Protein AF-A0A3L6DQV5-F1 (afdb_monomer)

Solvent-accessible surface area (backbone atoms only — not comparable to full-atom values): 6091 Å² total; per-residue (Å²): 133,87,77,84,80,79,90,85,87,87,85,91,80,91,72,63,66,63,64,50,52,47,52,46,41,61,75,68,64,38,67,67,47,81,42,82,43,80,79,89,51,84,66,46,72,76,50,78,52,62,69,60,55,53,50,53,50,46,52,51,49,44,36,73,65,40,93,42,51,32,41,34,39,28,74,62,51,98,90,45,81,31,32,26,36,28,41,74,90,50,70,65,47,78,45,87,111

Foldseek 3Di:
DDDPDDDDDDDDDDDDPLVVVQVCCVVVVPQEAEAEQDDPDPCCVVVVPVVNVVRNVSLVSCLQRRPHWYWYWDAPDPPDGFIQICHNVDGGDGDHD

Radius of gyration: 15.67 Å; Cα contacts (8 Å, |Δi|>4): 109; chains: 1; bounding box: 45×28×39 Å

Secondary structure (DSSP, 8-state):
----PPP-------S-HHHHHHHHHHHTT-SEEEEEPPP--TTTTTTT-HHHHHHHHHHHHHHHH-SSEEEEEEE--SSS-SEEEE-SS-SSEEE--
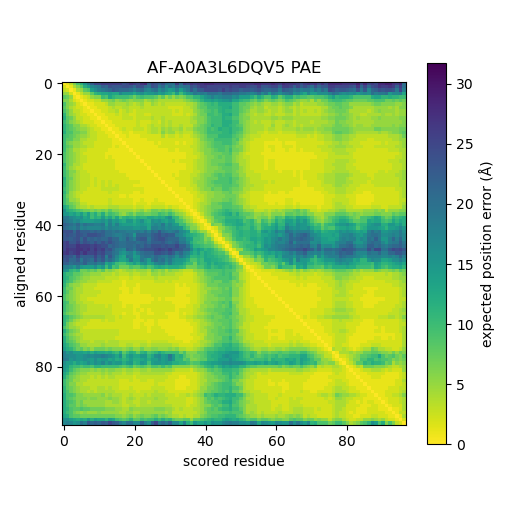
Organism: Zea mays (NCBI:txid4577)

Structure (mmCIF, N/CA/C/O backbone):
data_AF-A0A3L6DQV5-F1
#
_entry.id   AF-A0A3L6DQV5-F1
#
loop_
_atom_site.group_PDB
_atom_site.id
_atom_site.type_symbol
_atom_site.label_atom_id
_atom_site.label_alt_id
_atom_site.label_comp_id
_atom_site.label_asym_id
_atom_site.label_entity_id
_atom_site.label_seq_id
_atom_site.pdbx_PDB_ins_code
_atom_site.Cartn_x
_atom_site.Cartn_y
_atom_site.Cartn_z
_atom_site.occupancy
_atom_site.B_iso_or_equiv
_atom_site.auth_seq_id
_atom_site.auth_comp_id
_atom_site.auth_asym_id
_atom_site.auth_atom_id
_atom_site.pdbx_PDB_model_num
ATOM 1 N N . MET A 1 1 ? -20.122 1.542 -28.888 1.00 53.22 1 MET A N 1
ATOM 2 C CA . MET A 1 1 ? -18.908 1.789 -28.087 1.00 53.22 1 MET A CA 1
ATOM 3 C C . MET A 1 1 ? -19.395 2.314 -26.756 1.00 53.22 1 MET A C 1
ATOM 5 O O . MET A 1 1 ? -19.708 3.493 -26.672 1.00 53.22 1 MET A O 1
ATOM 9 N N . ASP A 1 2 ? -19.581 1.436 -25.776 1.00 65.56 2 ASP A N 1
ATOM 10 C CA . ASP A 1 2 ? -19.967 1.855 -24.430 1.00 65.56 2 ASP A CA 1
ATOM 11 C C . ASP A 1 2 ? -18.781 2.567 -23.785 1.00 65.56 2 ASP A C 1
ATOM 13 O O . ASP A 1 2 ? -17.709 1.989 -23.600 1.00 65.56 2 ASP A O 1
A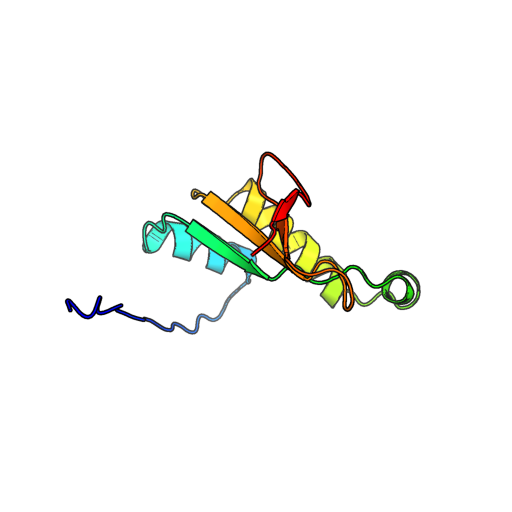TOM 17 N N . VAL A 1 3 ? -18.949 3.859 -23.518 1.00 73.75 3 VAL A N 1
ATOM 18 C CA . VAL A 1 3 ? -17.972 4.642 -22.768 1.00 73.75 3 VAL A CA 1
ATOM 19 C C . VAL A 1 3 ? -18.113 4.200 -21.317 1.00 73.75 3 VAL A C 1
ATOM 21 O O . VAL A 1 3 ? -19.118 4.492 -20.676 1.00 73.75 3 VAL A O 1
ATOM 24 N N . THR A 1 4 ? -17.141 3.454 -20.794 1.00 78.31 4 THR A N 1
ATOM 25 C CA . THR A 1 4 ? -17.108 3.112 -19.369 1.00 78.31 4 THR A CA 1
ATOM 26 C C . THR A 1 4 ? -16.896 4.397 -18.575 1.00 78.31 4 THR A C 1
ATOM 28 O O . THR A 1 4 ? -15.787 4.933 -18.535 1.00 78.31 4 THR A O 1
ATOM 31 N N . GLN A 1 5 ? -17.967 4.928 -17.993 1.00 86.75 5 GLN A N 1
ATOM 32 C CA . GLN A 1 5 ? -17.904 6.107 -17.142 1.00 86.75 5 GLN A CA 1
ATOM 33 C C . GLN A 1 5 ? -17.329 5.702 -15.780 1.00 86.75 5 GLN A C 1
ATOM 35 O O . GLN A 1 5 ? -17.856 4.812 -15.118 1.00 86.75 5 GLN A O 1
ATOM 40 N N . VAL A 1 6 ? -16.227 6.340 -15.385 1.00 91.81 6 VAL A N 1
ATOM 41 C CA . VAL A 1 6 ? -15.588 6.135 -14.079 1.00 91.81 6 VAL A CA 1
ATOM 42 C C . VAL A 1 6 ? -15.948 7.312 -13.183 1.00 91.81 6 VAL A C 1
ATOM 44 O O . VAL A 1 6 ? -15.710 8.463 -13.550 1.00 91.81 6 VAL A O 1
ATOM 47 N N . GLU A 1 7 ? -16.515 7.022 -12.017 1.00 91.94 7 GLU A N 1
ATOM 48 C CA . GLU A 1 7 ? -16.726 8.013 -10.965 1.00 91.94 7 GLU A CA 1
ATOM 49 C C . GLU A 1 7 ? -15.425 8.216 -10.182 1.00 91.94 7 GLU A C 1
ATOM 51 O O . GLU A 1 7 ? -14.739 7.255 -9.828 1.00 91.94 7 GLU A O 1
ATOM 56 N N . VAL A 1 8 ? -15.055 9.477 -9.957 1.00 94.06 8 VAL A N 1
ATOM 57 C CA . VAL A 1 8 ? -13.799 9.846 -9.300 1.00 94.06 8 VAL A CA 1
ATOM 58 C C . VAL A 1 8 ? -14.105 10.766 -8.130 1.00 94.06 8 VAL A C 1
ATOM 60 O O . VAL A 1 8 ? -14.684 11.835 -8.311 1.00 94.06 8 VAL A O 1
ATOM 63 N N . GLU A 1 9 ? -13.645 10.374 -6.946 1.00 93.19 9 GLU A N 1
ATOM 64 C CA . GLU A 1 9 ? -13.704 11.179 -5.729 1.00 93.19 9 GLU A CA 1
ATOM 65 C C . GLU A 1 9 ? -12.282 11.537 -5.274 1.00 93.19 9 GLU A C 1
ATOM 67 O O . GLU A 1 9 ? -11.374 10.702 -5.290 1.00 93.19 9 GLU A O 1
ATOM 72 N N . ALA A 1 10 ? -12.079 12.790 -4.864 1.00 94.38 10 ALA A N 1
ATOM 73 C CA . ALA A 1 10 ? -10.833 13.256 -4.270 1.00 94.38 10 ALA A CA 1
ATOM 74 C C . ALA A 1 10 ? -11.114 13.826 -2.879 1.00 94.38 10 ALA A C 1
ATOM 76 O O . ALA A 1 10 ? -11.926 14.738 -2.725 1.00 94.38 10 ALA A O 1
ATOM 77 N N . LEU A 1 11 ? -10.409 13.312 -1.873 1.00 92.06 11 LEU A N 1
ATOM 78 C CA . LEU A 1 11 ? -10.601 13.694 -0.479 1.00 92.06 11 LEU A CA 1
ATOM 79 C C . LEU A 1 11 ? -9.276 14.142 0.143 1.00 92.06 11 LEU A C 1
ATOM 81 O O . LEU A 1 11 ? -8.251 13.471 0.020 1.00 92.06 11 LEU A O 1
ATOM 85 N N . VAL A 1 12 ? -9.307 15.274 0.847 1.00 94.94 12 VAL A N 1
ATOM 86 C CA . VAL A 1 12 ? -8.184 15.771 1.649 1.00 94.94 12 VAL A CA 1
ATOM 87 C C . VAL A 1 12 ? -8.520 15.562 3.117 1.00 94.94 12 VAL A C 1
ATOM 89 O O . VAL A 1 12 ? -9.537 16.051 3.602 1.00 94.94 12 VAL A O 1
ATOM 92 N N . ILE A 1 13 ? -7.662 14.837 3.832 1.00 94.88 13 ILE A N 1
ATOM 93 C CA . ILE A 1 13 ? -7.860 14.521 5.248 1.00 94.88 13 ILE A CA 1
ATOM 94 C C . ILE A 1 13 ? -6.622 14.936 6.025 1.00 94.88 13 ILE A C 1
ATOM 96 O O . ILE A 1 13 ? -5.498 14.592 5.658 1.00 94.88 13 ILE A O 1
ATOM 100 N N . GLN A 1 14 ? -6.836 15.640 7.131 1.00 95.06 14 GLN A N 1
ATOM 101 C CA . GLN A 1 14 ? -5.779 15.994 8.064 1.00 95.06 14 GLN A CA 1
ATOM 102 C C . GLN A 1 14 ? -5.650 14.921 9.152 1.00 95.06 14 GLN A C 1
ATOM 104 O O . GLN A 1 14 ? -6.644 14.495 9.734 1.00 95.06 14 GLN A O 1
ATOM 109 N N . GLY A 1 15 ? -4.425 14.483 9.436 1.00 94.50 15 GLY A N 1
ATOM 110 C CA . GLY A 1 15 ? -4.144 13.521 10.503 1.00 94.50 15 GLY A CA 1
ATOM 111 C C . GLY A 1 15 ? -2.874 12.706 10.253 1.00 94.50 15 GLY A C 1
ATOM 112 O O . GLY A 1 15 ? -2.203 12.903 9.235 1.00 94.50 15 GLY A O 1
ATOM 113 N N . PRO A 1 16 ? -2.528 11.778 11.164 1.00 95.62 16 PRO A N 1
ATOM 114 C CA . PRO A 1 16 ? -1.393 10.887 10.973 1.00 95.62 16 PRO A CA 1
ATOM 115 C C . PRO A 1 16 ? -1.627 9.979 9.760 1.00 95.62 16 PRO A C 1
ATOM 117 O O . PRO A 1 16 ? -2.622 9.260 9.675 1.00 95.62 16 PRO A O 1
ATOM 120 N N . LYS A 1 17 ? -0.694 10.012 8.805 1.00 94.38 17 LYS A N 1
ATOM 121 C CA . LYS A 1 17 ? -0.888 9.458 7.456 1.00 94.38 17 LYS A CA 1
ATOM 122 C C . LYS A 1 17 ? -1.281 7.973 7.464 1.00 94.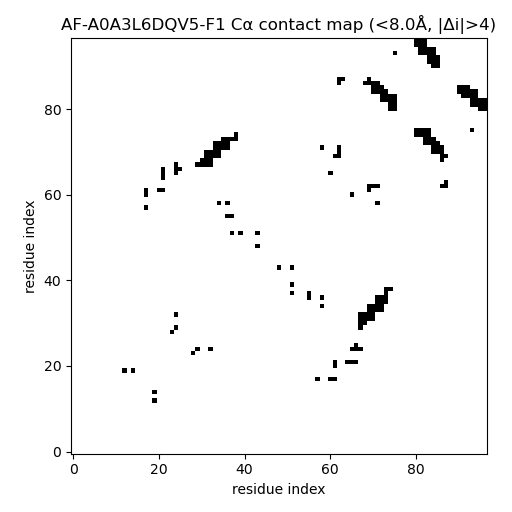38 17 LYS A C 1
ATOM 124 O O . LYS A 1 17 ? -2.240 7.603 6.796 1.00 94.38 17 LYS A O 1
ATOM 129 N N . LEU A 1 18 ? -0.606 7.142 8.266 1.00 96.38 18 LEU A N 1
ATOM 130 C CA . LEU A 1 18 ? -0.884 5.702 8.348 1.00 96.38 18 LEU A CA 1
ATOM 131 C C . LEU A 1 18 ? -2.292 5.399 8.890 1.00 9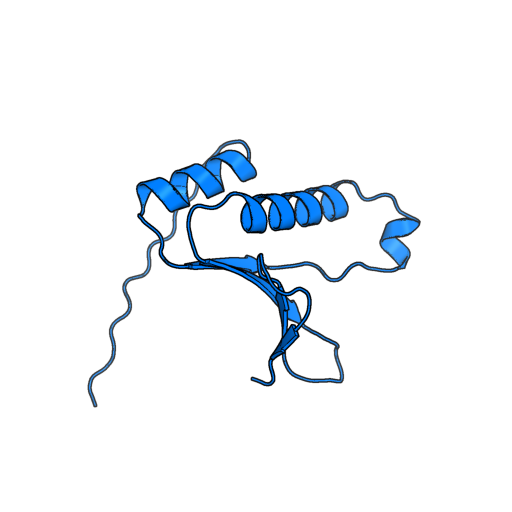6.38 18 LEU A C 1
ATOM 133 O O . LEU A 1 18 ? -3.053 4.681 8.246 1.00 96.38 18 LEU A O 1
ATOM 137 N N . SER A 1 19 ? -2.666 5.959 10.045 1.00 97.00 19 SER A N 1
ATOM 138 C CA . SER A 1 19 ? -3.993 5.727 10.640 1.00 97.00 19 SER A CA 1
ATOM 139 C C . SER A 1 19 ? -5.117 6.225 9.737 1.00 97.00 19 SER A C 1
ATOM 141 O O . SER A 1 19 ? -6.161 5.582 9.619 1.00 97.00 19 SER A O 1
ATOM 143 N N . THR A 1 20 ? -4.896 7.354 9.063 1.00 97.62 20 THR A N 1
ATOM 144 C CA . THR A 1 20 ? -5.860 7.909 8.117 1.00 97.62 20 THR A CA 1
ATOM 145 C C . THR A 1 20 ? -6.050 6.988 6.914 1.00 97.62 20 THR A C 1
ATOM 147 O O . THR A 1 20 ? -7.187 6.686 6.573 1.00 97.62 20 THR A O 1
ATOM 150 N N . ILE A 1 21 ? -4.974 6.467 6.315 1.00 97.25 21 ILE A N 1
ATOM 151 C CA . ILE A 1 21 ? -5.085 5.524 5.189 1.00 97.25 21 ILE A CA 1
ATOM 152 C C . ILE A 1 21 ? -5.856 4.267 5.610 1.00 97.25 21 ILE A C 1
ATOM 154 O O . ILE A 1 21 ? -6.817 3.893 4.944 1.00 97.25 21 ILE A O 1
ATOM 158 N N . LEU A 1 22 ? -5.485 3.645 6.736 1.00 98.06 22 LEU A N 1
ATOM 159 C CA . LEU A 1 22 ? -6.130 2.412 7.205 1.00 98.06 22 LEU A CA 1
ATOM 160 C C . LEU A 1 22 ? -7.620 2.620 7.523 1.00 98.06 22 LEU A C 1
ATOM 162 O O . LEU A 1 22 ? -8.455 1.796 7.152 1.00 98.06 22 LEU A O 1
ATOM 166 N N . SER A 1 23 ? -7.968 3.735 8.172 1.00 97.44 23 SER A N 1
ATOM 167 C CA . SER A 1 23 ? -9.370 4.061 8.466 1.00 97.44 23 SER A CA 1
ATOM 168 C C . SER A 1 23 ? -10.190 4.353 7.208 1.00 97.44 23 SER A C 1
ATOM 170 O O . SER A 1 23 ? -11.347 3.948 7.155 1.00 97.44 23 SER A O 1
ATOM 172 N N . GLN A 1 24 ? -9.615 4.999 6.187 1.00 97.38 24 GLN A N 1
ATOM 173 C CA . GLN A 1 24 ? -10.313 5.248 4.921 1.00 97.38 24 GLN A CA 1
ATOM 174 C C . GLN A 1 24 ? -10.523 3.979 4.107 1.00 97.38 24 GLN A C 1
ATOM 176 O O . GLN A 1 24 ? -11.621 3.780 3.602 1.00 97.38 24 GLN A O 1
ATOM 181 N N . VAL A 1 25 ? -9.519 3.099 4.036 1.00 97.81 25 VAL A N 1
ATOM 182 C CA . VAL A 1 25 ? -9.670 1.777 3.404 1.00 97.81 25 VAL A CA 1
ATOM 183 C C . VAL A 1 25 ? -10.864 1.041 4.004 1.00 97.81 25 VAL A C 1
ATOM 185 O O . VAL A 1 25 ? -11.697 0.523 3.270 1.00 97.81 25 VAL A O 1
ATOM 188 N N . LYS A 1 26 ? -10.983 1.062 5.336 1.00 97.25 26 LYS A N 1
ATOM 189 C CA . LYS A 1 26 ? -12.101 0.441 6.044 1.00 97.25 26 LYS A CA 1
ATOM 190 C C . LYS A 1 26 ? -13.432 1.157 5.810 1.00 97.25 26 LYS A C 1
ATOM 192 O O . LYS A 1 26 ? -14.430 0.505 5.548 1.00 97.25 26 LYS A O 1
ATOM 197 N N . LYS A 1 27 ? -13.457 2.490 5.909 1.00 96.44 27 LYS A N 1
ATOM 198 C CA . LYS A 1 27 ? -14.676 3.304 5.768 1.00 96.44 27 LYS A CA 1
ATOM 199 C C . LYS A 1 27 ? -15.286 3.204 4.368 1.00 96.44 27 LYS A C 1
ATOM 201 O O . LYS A 1 27 ? -16.503 3.216 4.245 1.00 96.44 27 LYS A O 1
ATOM 206 N N . LEU A 1 28 ? -14.438 3.160 3.344 1.00 95.81 28 LEU A N 1
ATOM 207 C CA . LEU A 1 28 ? -14.840 3.086 1.940 1.00 95.81 28 LEU A CA 1
ATOM 208 C C . LEU A 1 28 ? -14.959 1.644 1.435 1.00 95.81 28 LEU A C 1
ATOM 210 O O . LEU A 1 28 ? -15.246 1.451 0.260 1.00 95.81 28 LEU A O 1
ATOM 214 N N . GLU A 1 29 ? -14.683 0.651 2.290 1.00 96.81 29 GLU A N 1
ATOM 215 C CA . GLU A 1 29 ? -14.637 -0.769 1.920 1.00 96.81 29 GLU A CA 1
ATOM 216 C C . GLU A 1 29 ? -13.793 -1.011 0.654 1.00 96.81 29 GLU A C 1
ATOM 218 O O . GLU A 1 29 ? -14.162 -1.752 -0.258 1.00 96.81 29 GLU A O 1
ATOM 223 N N . ALA A 1 30 ? -12.640 -0.336 0.581 1.00 97.25 30 ALA A N 1
ATOM 224 C CA . ALA A 1 30 ? -11.796 -0.357 -0.603 1.00 97.25 30 ALA A CA 1
ATOM 225 C C . ALA A 1 30 ? -11.296 -1.780 -0.881 1.00 97.25 30 ALA A C 1
ATOM 227 O O . ALA A 1 30 ? -10.719 -2.433 -0.013 1.00 97.25 30 ALA A O 1
ATOM 228 N N . SER A 1 31 ? -11.460 -2.250 -2.116 1.00 97.94 31 SER A N 1
ATOM 229 C CA . SER A 1 31 ? -10.979 -3.571 -2.534 1.00 97.94 31 SER A CA 1
ATOM 230 C C . SER A 1 31 ? -9.473 -3.590 -2.803 1.00 97.94 31 SER A C 1
ATOM 232 O O . SER A 1 31 ? -8.800 -4.588 -2.527 1.00 97.94 31 SER A O 1
ATOM 234 N N . VAL A 1 32 ? -8.936 -2.479 -3.321 1.00 97.94 32 VAL A N 1
ATOM 235 C CA . VAL A 1 32 ? -7.527 -2.323 -3.691 1.00 97.94 32 VAL A CA 1
ATOM 236 C C . VAL A 1 32 ? -6.996 -0.967 -3.230 1.00 97.94 32 VAL A C 1
ATOM 238 O O . VAL A 1 32 ? -7.571 0.073 -3.545 1.00 97.94 32 VAL A O 1
ATOM 241 N N . LEU A 1 33 ? -5.849 -0.975 -2.552 1.00 98.19 33 LEU A N 1
ATOM 242 C CA . LEU A 1 33 ? -5.065 0.213 -2.224 1.00 98.19 33 LEU A CA 1
ATOM 243 C C . LEU A 1 33 ? -3.783 0.230 -3.061 1.00 98.19 33 LEU A C 1
ATOM 245 O O . LEU A 1 33 ? -2.961 -0.682 -2.971 1.00 98.19 33 LEU A O 1
ATOM 249 N N . VAL A 1 34 ? -3.573 1.294 -3.836 1.00 97.25 34 VAL A N 1
ATOM 250 C CA . VAL A 1 34 ? -2.350 1.478 -4.630 1.00 97.25 34 VAL A CA 1
ATOM 251 C C . VAL A 1 34 ? -1.526 2.622 -4.051 1.00 97.25 34 VAL A C 1
ATOM 253 O O . VAL A 1 34 ? -2.004 3.745 -3.920 1.00 97.25 34 VAL A O 1
ATOM 256 N N . LEU A 1 35 ? -0.269 2.338 -3.719 1.00 96.44 35 LEU A N 1
ATOM 257 C CA . LEU A 1 35 ? 0.686 3.288 -3.158 1.00 96.44 35 LEU A CA 1
ATOM 258 C C . LEU A 1 35 ? 1.888 3.442 -4.088 1.00 96.44 35 LEU A C 1
ATOM 260 O O . LEU A 1 35 ? 2.389 2.472 -4.657 1.00 96.44 35 LEU A O 1
ATOM 264 N N . SER A 1 36 ? 2.408 4.659 -4.214 1.00 92.12 36 SER A N 1
ATOM 265 C CA . SER A 1 36 ? 3.693 4.875 -4.875 1.00 92.12 36 SER A CA 1
ATOM 266 C C . SER A 1 36 ? 4.834 4.474 -3.946 1.00 92.12 36 SER A C 1
ATOM 268 O O . SER A 1 36 ? 4.914 4.964 -2.821 1.00 92.12 36 SER A O 1
ATOM 270 N N . GLN A 1 37 ? 5.757 3.653 -4.431 1.00 86.94 37 GLN A N 1
ATOM 271 C CA . GLN A 1 37 ? 7.007 3.361 -3.741 1.00 86.94 37 GLN A CA 1
ATOM 272 C C . GLN A 1 37 ? 8.118 4.245 -4.317 1.00 86.94 37 GLN A C 1
ATOM 274 O O . GLN A 1 37 ? 8.297 4.342 -5.536 1.00 86.94 37 GLN A O 1
ATOM 279 N N . ARG A 1 38 ? 8.898 4.905 -3.459 1.00 80.88 38 ARG A N 1
ATOM 280 C CA . ARG A 1 38 ? 10.084 5.627 -3.928 1.00 80.88 38 ARG A CA 1
ATOM 281 C C . ARG A 1 38 ? 11.208 4.648 -4.244 1.00 80.88 38 ARG A C 1
ATOM 283 O O . ARG A 1 38 ? 11.264 3.526 -3.748 1.00 80.88 38 ARG A O 1
ATOM 290 N N . LYS A 1 39 ? 12.094 5.048 -5.156 1.00 72.44 39 LYS A N 1
ATOM 291 C CA . LYS A 1 39 ? 13.303 4.273 -5.423 1.00 72.44 39 LYS A CA 1
ATOM 292 C C . LYS A 1 39 ? 14.285 4.557 -4.282 1.00 72.44 39 LYS A C 1
ATOM 294 O O . LYS A 1 39 ? 14.636 5.730 -4.140 1.00 72.44 39 LYS A O 1
ATOM 299 N N . PRO A 1 40 ? 14.768 3.539 -3.546 1.00 64.69 40 PRO A N 1
ATOM 300 C CA . PRO A 1 40 ? 15.819 3.756 -2.565 1.00 64.69 40 PRO A CA 1
ATOM 301 C C . PRO A 1 40 ? 17.023 4.318 -3.318 1.00 64.69 40 PRO A C 1
ATOM 303 O O . PRO A 1 40 ? 17.541 3.685 -4.248 1.00 64.69 40 PRO A O 1
ATOM 306 N N . SER A 1 41 ? 17.389 5.566 -3.023 1.00 62.59 41 SER A N 1
ATOM 307 C CA . SER A 1 41 ? 18.537 6.186 -3.672 1.00 62.59 41 SER A CA 1
ATOM 308 C C . SER A 1 41 ? 19.789 5.840 -2.861 1.00 62.59 41 SER A C 1
ATOM 310 O O . SER A 1 41 ? 19.790 6.025 -1.643 1.00 62.59 41 SER A O 1
ATOM 312 N N . PRO A 1 42 ? 20.864 5.341 -3.495 1.00 58.88 42 PRO A N 1
ATOM 313 C CA . PRO A 1 42 ? 22.079 4.951 -2.775 1.00 58.88 42 PRO A CA 1
ATOM 314 C C . PRO A 1 42 ? 22.745 6.140 -2.060 1.00 58.88 42 PRO A C 1
ATOM 316 O O . PRO A 1 42 ? 23.434 5.958 -1.062 1.00 58.88 42 PRO A O 1
ATOM 319 N N . PHE A 1 43 ? 22.477 7.368 -2.513 1.00 59.16 43 PHE A N 1
ATOM 320 C CA . PHE A 1 43 ? 22.932 8.600 -1.866 1.00 59.16 43 PHE A CA 1
ATOM 321 C C . PHE A 1 43 ? 22.066 9.029 -0.664 1.00 59.16 43 PHE A C 1
ATOM 323 O O . PHE A 1 43 ? 22.547 9.780 0.183 1.00 59.16 43 PHE A O 1
ATOM 330 N N . CYS A 1 44 ? 20.832 8.523 -0.523 1.00 55.31 44 CYS A N 1
ATOM 331 C CA . CYS A 1 44 ? 19.993 8.776 0.660 1.00 55.31 44 CYS A CA 1
ATOM 332 C C . CYS A 1 44 ? 20.468 8.013 1.904 1.00 55.31 44 CYS A C 1
ATOM 334 O O . CYS A 1 44 ? 20.100 8.369 3.017 1.00 55.31 44 CYS A O 1
ATOM 336 N N . CYS A 1 45 ? 21.291 6.973 1.749 1.00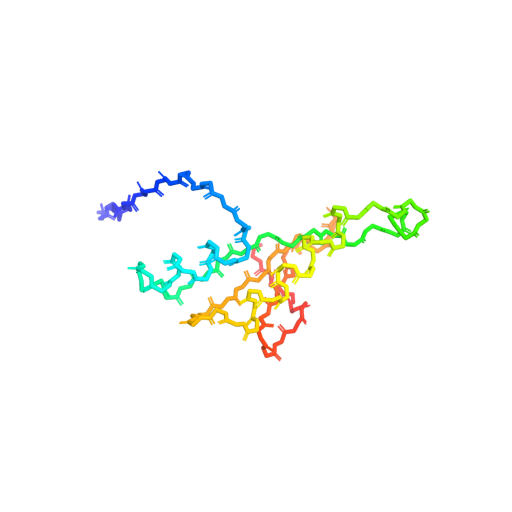 53.06 45 CYS A N 1
ATOM 337 C CA . CYS A 1 45 ? 21.911 6.323 2.904 1.00 53.06 45 CYS A CA 1
ATOM 338 C C . CYS A 1 45 ? 22.952 7.239 3.575 1.00 53.06 45 CYS A C 1
ATOM 340 O O . CYS A 1 45 ? 23.123 7.183 4.791 1.00 53.06 45 CYS A O 1
ATOM 342 N N . PHE A 1 46 ? 23.621 8.104 2.799 1.00 55.16 46 PHE A N 1
ATOM 343 C CA . PHE A 1 46 ? 24.617 9.058 3.303 1.00 55.16 46 PHE A CA 1
ATOM 344 C C . PHE A 1 46 ? 23.977 10.333 3.858 1.00 55.16 46 PHE A C 1
ATOM 346 O O . PHE A 1 46 ? 24.365 10.817 4.919 1.00 55.16 46 PHE A O 1
ATOM 353 N N . LEU A 1 47 ? 22.959 10.855 3.174 1.00 54.47 47 LEU A N 1
ATOM 354 C CA . LEU A 1 47 ? 22.110 11.926 3.682 1.00 54.47 47 LEU A CA 1
ATOM 355 C C . LEU A 1 47 ? 20.885 11.272 4.310 1.00 54.47 47 LEU A C 1
ATOM 357 O O . LEU A 1 47 ? 19.928 11.036 3.582 1.00 54.47 47 LEU A O 1
ATOM 361 N N . ARG A 1 48 ? 20.927 10.957 5.618 1.00 50.19 48 ARG A N 1
ATOM 362 C CA . ARG A 1 48 ? 19.806 10.403 6.415 1.00 50.19 48 ARG A CA 1
ATOM 363 C C . ARG A 1 48 ? 18.553 11.288 6.323 1.00 50.19 48 ARG A C 1
ATOM 365 O O . ARG A 1 48 ? 18.184 11.986 7.266 1.00 50.19 48 ARG A O 1
ATOM 372 N N . SER A 1 49 ? 17.900 11.288 5.174 1.00 52.88 49 SER A N 1
ATOM 373 C CA . SER A 1 49 ? 16.682 12.028 4.929 1.00 52.88 49 SER A CA 1
ATOM 374 C C . SER A 1 49 ? 15.571 11.191 5.538 1.00 52.88 49 SER A C 1
ATOM 376 O O . SER A 1 49 ? 15.071 10.259 4.909 1.00 52.88 49 SER A O 1
ATOM 378 N N . ARG A 1 50 ? 15.245 11.485 6.805 1.00 56.28 50 ARG A N 1
ATOM 379 C CA . ARG A 1 50 ? 14.189 10.814 7.588 1.00 56.28 50 ARG A CA 1
ATOM 380 C C . ARG A 1 50 ? 12.892 10.642 6.798 1.00 56.28 50 ARG A C 1
ATOM 382 O O . ARG A 1 50 ? 12.225 9.627 6.934 1.00 56.28 50 ARG A O 1
ATOM 389 N N . SER A 1 51 ? 12.583 11.583 5.911 1.00 59.03 51 SER A N 1
ATOM 390 C CA . SER A 1 51 ? 11.373 11.558 5.092 1.00 59.03 51 SER A CA 1
ATOM 391 C C . SER A 1 51 ? 11.314 10.401 4.087 1.00 59.03 51 SER A C 1
ATOM 393 O O . SER A 1 51 ? 10.221 9.930 3.787 1.00 59.03 51 SER A O 1
ATOM 395 N N . SER A 1 52 ? 12.452 9.924 3.564 1.00 65.50 52 SER A N 1
ATOM 396 C CA . SER A 1 52 ? 12.463 8.787 2.630 1.00 65.50 52 SER A CA 1
ATOM 397 C C . SER A 1 52 ? 12.256 7.464 3.362 1.00 65.50 52 SER A C 1
ATOM 399 O O . SER A 1 52 ? 11.556 6.598 2.848 1.00 65.50 52 SER A O 1
ATOM 401 N N . SER A 1 53 ? 12.837 7.318 4.557 1.00 74.69 53 SER A N 1
ATOM 402 C CA . SER A 1 53 ? 12.662 6.123 5.387 1.00 74.69 53 SER A CA 1
ATOM 403 C C . SER A 1 53 ? 11.259 6.042 5.986 1.00 74.69 53 SER A C 1
ATOM 405 O O . SER A 1 53 ? 10.666 4.972 5.980 1.00 74.69 53 SER A O 1
ATOM 407 N N . GLU A 1 54 ? 10.700 7.171 6.435 1.00 82.19 54 GLU A N 1
ATOM 408 C CA . GLU A 1 54 ? 9.344 7.234 7.005 1.00 82.19 54 GLU A CA 1
ATOM 409 C C . GLU A 1 54 ? 8.269 6.877 5.961 1.00 82.19 54 GLU A C 1
ATOM 411 O O . GLU A 1 54 ? 7.260 6.254 6.282 1.00 82.19 54 GLU A O 1
ATOM 416 N N . GLU A 1 55 ? 8.472 7.243 4.691 1.00 85.06 55 GLU A N 1
ATOM 417 C CA . GLU A 1 55 ? 7.543 6.884 3.615 1.00 85.06 55 GLU A CA 1
ATOM 418 C C . GLU A 1 55 ? 7.6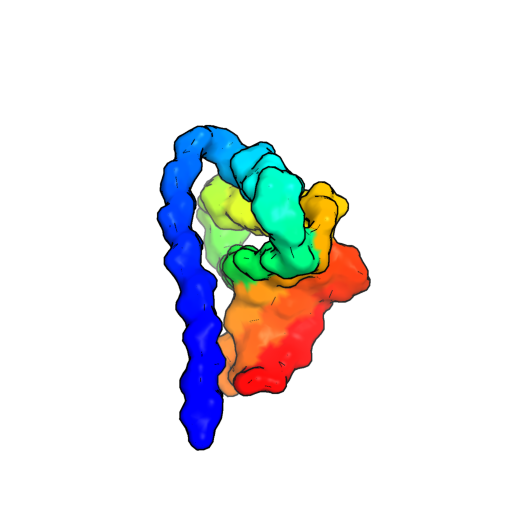50 5.409 3.207 1.00 85.06 55 GLU A C 1
ATOM 420 O O . GLU A 1 55 ? 6.625 4.778 2.956 1.00 85.06 55 GLU A O 1
ATOM 425 N N . GLU A 1 56 ? 8.860 4.844 3.164 1.00 86.69 56 GLU A N 1
ATOM 426 C CA . GLU A 1 56 ? 9.056 3.407 2.928 1.00 86.69 56 GLU A CA 1
ATOM 427 C C . GLU A 1 56 ? 8.442 2.566 4.055 1.00 86.69 56 GLU A C 1
ATOM 429 O O . GLU A 1 56 ? 7.716 1.612 3.774 1.00 86.69 56 GLU A O 1
ATOM 434 N N . GLU A 1 57 ? 8.660 2.961 5.312 1.00 90.81 57 GLU A N 1
ATOM 435 C CA . GLU A 1 57 ? 8.052 2.330 6.486 1.00 90.81 57 GLU A CA 1
ATOM 436 C C . GLU A 1 57 ? 6.523 2.410 6.433 1.00 90.81 57 GLU A C 1
ATOM 438 O O . GLU A 1 57 ? 5.843 1.405 6.627 1.00 90.81 57 GLU A O 1
ATOM 443 N N . LEU A 1 58 ? 5.965 3.571 6.078 1.00 94.56 58 LEU A N 1
ATOM 444 C CA . LEU A 1 58 ? 4.522 3.733 5.912 1.00 94.56 58 LEU A CA 1
ATOM 445 C C . LEU A 1 58 ? 3.952 2.793 4.848 1.00 94.56 58 LEU A C 1
ATOM 447 O O . LEU A 1 58 ? 2.903 2.189 5.067 1.00 94.56 58 LEU A O 1
ATOM 451 N N . VAL A 1 59 ? 4.609 2.685 3.691 1.00 94.94 59 VAL A N 1
ATOM 452 C CA . VAL A 1 59 ? 4.160 1.804 2.605 1.00 94.94 59 VAL A CA 1
ATOM 453 C C . VAL A 1 59 ? 4.171 0.344 3.056 1.00 94.94 59 VAL A C 1
ATOM 455 O O . VAL A 1 59 ? 3.211 -0.381 2.791 1.00 94.94 59 VAL A O 1
ATOM 458 N N . GLU A 1 60 ? 5.218 -0.085 3.760 1.00 94.31 60 GLU A N 1
ATOM 459 C CA . GLU A 1 60 ? 5.308 -1.435 4.322 1.00 94.31 60 GLU A CA 1
ATOM 460 C C . GLU A 1 60 ? 4.228 -1.694 5.382 1.00 94.31 60 GLU A C 1
ATOM 462 O O . GLU A 1 60 ? 3.544 -2.719 5.329 1.00 94.31 60 GLU A O 1
ATOM 467 N N . GLU A 1 61 ? 3.985 -0.742 6.282 1.00 97.06 61 GLU A N 1
ATOM 468 C CA . GLU A 1 61 ? 2.898 -0.814 7.261 1.00 97.06 61 GLU A CA 1
ATOM 469 C C . GLU A 1 61 ? 1.524 -0.938 6.586 1.00 97.06 61 GLU A C 1
ATOM 471 O O . GLU A 1 61 ? 0.711 -1.778 6.978 1.00 97.06 61 GLU A O 1
ATOM 476 N N . CYS A 1 62 ? 1.264 -0.167 5.527 1.00 97.56 62 CYS A N 1
ATOM 477 C CA . CYS A 1 62 ? 0.030 -0.288 4.753 1.00 97.56 62 CYS A CA 1
ATOM 478 C C . CYS A 1 62 ? -0.100 -1.660 4.074 1.00 97.56 62 CYS A C 1
ATOM 480 O O . CYS A 1 62 ? -1.181 -2.247 4.105 1.00 97.56 62 CYS A O 1
ATOM 482 N N . ILE A 1 63 ? 0.977 -2.198 3.489 1.00 97.31 63 ILE A N 1
ATOM 483 C CA . ILE A 1 63 ? 0.967 -3.537 2.878 1.00 97.31 63 ILE A CA 1
ATOM 484 C C . ILE A 1 63 ? 0.600 -4.618 3.901 1.00 97.31 63 ILE A C 1
ATOM 486 O O . ILE A 1 63 ? -0.118 -5.565 3.574 1.00 97.31 63 ILE A O 1
ATOM 490 N N . ASN A 1 64 ? 1.099 -4.488 5.128 1.00 96.94 64 ASN A N 1
ATOM 491 C CA . ASN A 1 64 ? 0.933 -5.508 6.156 1.00 96.94 64 ASN A CA 1
ATOM 492 C C . ASN A 1 64 ? -0.405 -5.415 6.897 1.00 96.94 64 ASN A C 1
ATOM 494 O O . ASN A 1 64 ? -0.920 -6.445 7.339 1.00 96.94 64 ASN A O 1
ATOM 498 N N . ARG A 1 65 ? -0.954 -4.202 7.051 1.00 97.88 65 ARG A N 1
ATOM 499 C CA . ARG A 1 65 ? -2.083 -3.933 7.957 1.00 97.88 65 ARG A CA 1
ATOM 500 C C . ARG A 1 65 ? -3.381 -3.530 7.279 1.00 97.88 65 ARG A C 1
ATOM 502 O O . ARG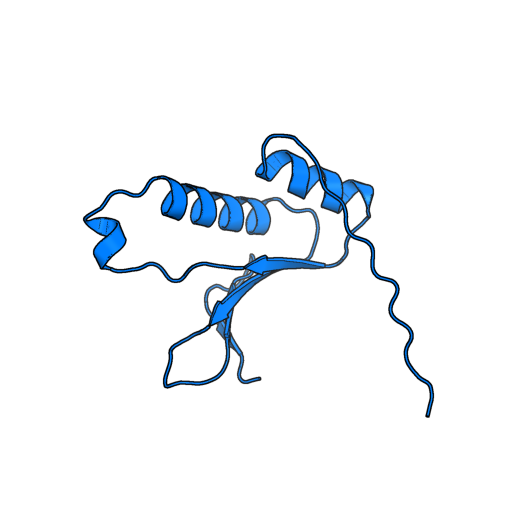 A 1 65 ? -4.418 -3.634 7.926 1.00 97.88 65 ARG A O 1
ATOM 509 N N . ALA A 1 66 ? -3.354 -3.034 6.043 1.00 98.06 66 ALA A N 1
ATOM 510 C CA . ALA A 1 66 ? -4.592 -2.660 5.369 1.00 98.06 66 ALA A CA 1
ATOM 511 C C . ALA A 1 66 ? -5.467 -3.898 5.132 1.00 98.06 66 ALA A C 1
ATOM 513 O O . ALA A 1 66 ? -4.985 -4.945 4.701 1.00 98.06 66 ALA A O 1
ATOM 514 N N . GLU A 1 67 ? -6.764 -3.761 5.393 1.00 96.62 67 GLU A N 1
ATOM 515 C CA . GLU A 1 67 ? -7.766 -4.824 5.247 1.00 96.62 67 GLU A CA 1
ATOM 516 C C . GLU A 1 67 ? -8.233 -4.961 3.778 1.00 96.62 67 GLU A C 1
ATOM 518 O O . GLU A 1 67 ? -9.412 -5.141 3.504 1.00 96.62 67 GLU A O 1
ATOM 523 N N . CYS A 1 68 ? -7.313 -4.838 2.813 1.00 97.88 68 CYS A N 1
ATOM 524 C CA . CYS A 1 68 ? -7.588 -4.941 1.375 1.00 97.88 68 CYS A CA 1
ATOM 525 C C . CYS A 1 68 ? -6.351 -5.424 0.598 1.00 97.88 68 CYS A C 1
ATOM 527 O O . CYS A 1 68 ? -5.273 -5.610 1.174 1.00 97.88 68 CYS A O 1
ATOM 529 N N . LEU A 1 69 ? -6.475 -5.623 -0.720 1.00 98.06 69 LEU A N 1
ATOM 530 C CA . LEU A 1 69 ? -5.305 -5.879 -1.559 1.00 98.06 69 LEU A CA 1
ATOM 531 C C . LEU A 1 69 ? -4.463 -4.602 -1.675 1.00 98.06 69 LEU A C 1
ATOM 533 O O . LEU A 1 69 ? -4.857 -3.650 -2.342 1.00 98.06 69 LEU A O 1
ATOM 537 N N . THR A 1 70 ? -3.267 -4.605 -1.093 1.00 98.19 70 THR A N 1
ATOM 538 C CA . THR A 1 70 ? -2.363 -3.448 -1.152 1.00 98.19 70 THR A CA 1
ATOM 539 C C . THR A 1 70 ? -1.206 -3.679 -2.117 1.00 98.19 70 THR A C 1
ATOM 541 O O . THR A 1 70 ? -0.471 -4.665 -2.004 1.00 98.19 70 THR A O 1
ATOM 544 N N . LEU A 1 71 ? -1.016 -2.734 -3.040 1.00 97.44 71 LEU A N 1
ATOM 545 C CA . LEU A 1 71 ? 0.031 -2.729 -4.058 1.00 97.44 71 LEU A CA 1
ATOM 546 C C . LEU A 1 71 ? 0.919 -1.497 -3.890 1.00 97.44 71 LEU A C 1
ATOM 548 O O . LEU A 1 71 ? 0.445 -0.369 -3.981 1.00 97.44 71 LEU A O 1
ATOM 552 N N . ALA A 1 72 ? 2.221 -1.697 -3.723 1.00 96.44 72 ALA A N 1
ATOM 553 C CA . ALA A 1 72 ? 3.203 -0.625 -3.810 1.00 96.44 72 ALA A CA 1
ATOM 554 C C . ALA A 1 72 ? 3.922 -0.673 -5.159 1.00 96.44 72 ALA A C 1
ATOM 556 O O . ALA A 1 72 ? 4.474 -1.709 -5.529 1.00 96.44 72 ALA A O 1
ATOM 557 N N . VAL A 1 73 ? 3.916 0.436 -5.896 1.00 95.44 73 VAL A N 1
ATOM 558 C CA . VAL A 1 73 ? 4.340 0.486 -7.301 1.00 95.44 73 VAL A CA 1
ATOM 559 C C . VAL A 1 73 ? 5.463 1.498 -7.497 1.00 95.44 73 VAL A C 1
ATOM 561 O O . VAL A 1 73 ? 5.363 2.648 -7.067 1.00 95.44 73 VAL A O 1
ATOM 564 N N . ARG A 1 74 ? 6.527 1.100 -8.202 1.00 92.25 74 ARG A N 1
ATOM 565 C CA . ARG A 1 74 ? 7.599 2.005 -8.650 1.00 92.25 74 ARG A CA 1
ATOM 566 C C . ARG A 1 74 ? 8.111 1.658 -10.033 1.00 92.25 74 ARG A C 1
ATOM 568 O O . ARG A 1 74 ? 8.081 0.508 -10.451 1.00 92.25 74 ARG A O 1
ATOM 575 N N . ARG A 1 75 ? 8.685 2.634 -10.732 1.00 90.75 75 ARG A N 1
ATOM 576 C CA . ARG A 1 75 ? 9.394 2.377 -11.993 1.00 90.75 75 ARG A CA 1
ATOM 577 C C . ARG A 1 75 ? 10.662 1.554 -11.735 1.00 90.75 75 ARG A C 1
ATOM 579 O O . ARG A 1 75 ? 11.430 1.882 -10.828 1.00 90.75 75 ARG A O 1
ATOM 586 N N . ARG A 1 76 ? 10.931 0.534 -12.560 1.00 87.12 76 ARG A N 1
ATOM 587 C CA . ARG A 1 76 ? 12.139 -0.303 -12.425 1.00 87.12 76 ARG A CA 1
ATOM 588 C C . ARG A 1 76 ? 13.423 0.500 -12.676 1.00 87.12 76 ARG A C 1
ATOM 590 O O . ARG A 1 76 ? 14.235 0.730 -11.768 1.00 87.12 76 ARG A O 1
ATOM 597 N N . SER A 1 77 ? 13.625 0.965 -13.907 1.00 82.25 77 SER A N 1
ATOM 598 C CA . SER A 1 77 ? 14.758 1.823 -14.267 1.00 82.25 77 SER A CA 1
ATOM 599 C C . SER A 1 77 ? 14.415 2.749 -15.440 1.00 82.25 77 SER A C 1
ATOM 601 O O . SER A 1 77 ? 13.329 2.682 -16.014 1.00 82.25 77 SER A O 1
ATOM 603 N N . LYS A 1 78 ? 15.318 3.686 -15.763 1.00 75.81 78 LYS A N 1
ATOM 604 C CA . LYS A 1 78 ? 15.103 4.632 -16.869 1.00 75.81 78 LYS A CA 1
ATOM 605 C C . LYS A 1 78 ? 15.218 3.962 -18.250 1.00 75.81 78 LYS A C 1
ATOM 607 O O . LYS A 1 78 ? 14.566 4.440 -19.166 1.00 75.81 78 LYS A O 1
ATOM 612 N N . GLY A 1 79 ? 15.969 2.860 -18.369 1.00 79.06 79 GLY A N 1
ATOM 613 C CA . GLY A 1 79 ? 16.218 2.151 -19.637 1.00 79.06 79 GLY A CA 1
ATOM 614 C C . GLY A 1 79 ? 15.598 0.755 -19.745 1.00 79.06 79 GLY A C 1
ATOM 615 O O . GLY A 1 79 ? 15.656 0.146 -20.803 1.00 79.06 79 GLY A O 1
ATOM 616 N N . VAL A 1 80 ? 15.000 0.244 -18.668 1.00 79.94 80 VAL A N 1
ATOM 617 C CA . VAL A 1 80 ? 14.257 -1.019 -18.665 1.00 79.94 80 VAL A CA 1
ATOM 618 C C . VAL A 1 80 ? 12.820 -0.686 -18.289 1.00 79.94 80 VAL A C 1
ATOM 620 O O . VAL A 1 80 ? 12.579 -0.164 -17.196 1.00 79.94 80 VAL A O 1
ATOM 623 N N . GLY A 1 81 ? 11.900 -0.918 -19.228 1.00 86.25 81 GLY A N 1
ATOM 624 C CA . GLY A 1 81 ? 10.481 -0.594 -19.091 1.00 86.25 81 GLY A CA 1
ATOM 625 C C . GLY A 1 81 ? 9.783 -1.340 -17.952 1.00 86.25 81 GLY A C 1
ATOM 626 O O . GLY A 1 81 ? 10.355 -2.216 -17.294 1.00 86.25 81 GLY A O 1
ATOM 627 N N . GLY A 1 82 ? 8.525 -0.979 -17.725 1.00 91.69 82 GLY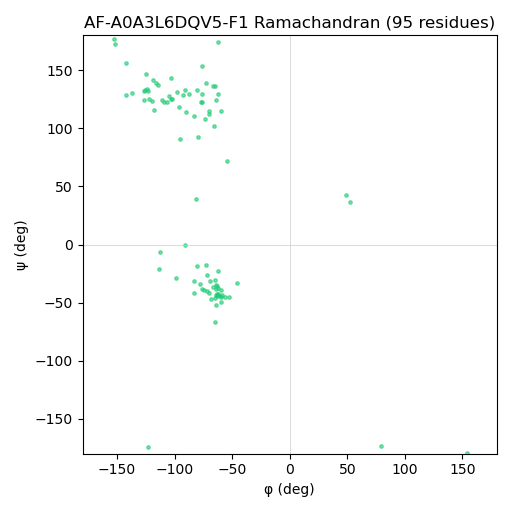 A N 1
ATOM 628 C CA . GLY A 1 82 ? 7.678 -1.599 -16.717 1.00 91.69 82 GLY A CA 1
ATOM 629 C C . GLY A 1 82 ? 7.923 -1.132 -15.279 1.00 91.69 82 GLY A C 1
ATOM 630 O O . GLY A 1 82 ? 8.689 -0.202 -14.979 1.00 91.69 82 GLY A O 1
ATOM 631 N N . TYR A 1 83 ? 7.242 -1.820 -14.372 1.00 93.12 83 TYR A N 1
ATOM 632 C CA . TYR A 1 83 ? 7.093 -1.443 -12.974 1.00 93.12 83 TYR A CA 1
ATOM 633 C C . TYR A 1 83 ? 7.542 -2.574 -12.059 1.00 93.12 83 TYR A C 1
ATOM 635 O O . TYR A 1 83 ? 7.394 -3.749 -12.372 1.00 93.12 83 TYR A O 1
ATOM 643 N N . LEU A 1 84 ? 8.102 -2.218 -10.912 1.00 93.94 84 LEU A N 1
ATOM 644 C CA . LEU A 1 84 ? 8.240 -3.131 -9.791 1.00 93.94 84 LEU A CA 1
ATOM 645 C C . LEU A 1 84 ? 7.025 -2.944 -8.898 1.00 93.94 84 LEU A C 1
ATOM 647 O O . LEU A 1 84 ? 6.710 -1.815 -8.510 1.00 93.94 84 LEU A O 1
ATOM 651 N N . VAL A 1 85 ? 6.374 -4.051 -8.582 1.00 95.38 85 VAL A N 1
ATOM 652 C CA . VAL A 1 85 ? 5.219 -4.088 -7.698 1.00 95.38 85 VAL A CA 1
ATOM 653 C C . VAL A 1 85 ? 5.578 -4.911 -6.467 1.00 95.38 85 VAL A C 1
ATOM 655 O O . VAL A 1 85 ? 6.262 -5.933 -6.549 1.00 95.38 85 VAL A O 1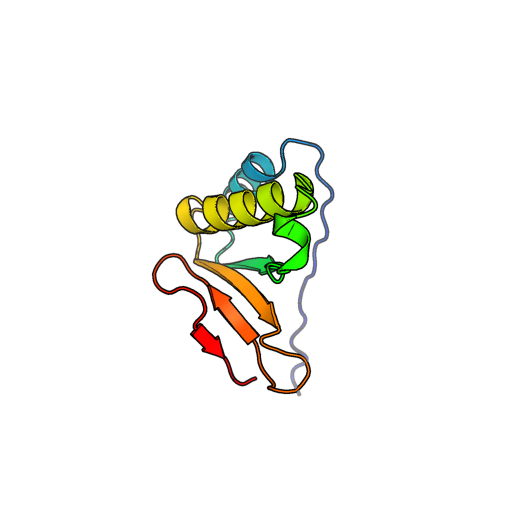
ATOM 658 N N . SER A 1 86 ? 5.148 -4.436 -5.307 1.00 95.50 86 SER A N 1
ATOM 659 C CA . SER A 1 86 ? 5.296 -5.120 -4.031 1.00 95.50 86 SER A CA 1
ATOM 660 C C . SER A 1 86 ? 3.930 -5.283 -3.385 1.00 95.50 86 SER A C 1
ATOM 662 O O . SER A 1 86 ? 3.139 -4.347 -3.332 1.00 95.50 86 SER A O 1
ATOM 664 N N . THR A 1 87 ? 3.667 -6.482 -2.890 1.00 96.44 87 THR A N 1
ATOM 665 C CA . THR A 1 87 ? 2.460 -6.865 -2.156 1.00 96.44 87 THR A CA 1
ATOM 666 C C . THR A 1 87 ? 2.867 -7.414 -0.791 1.00 96.44 87 THR A C 1
ATOM 668 O O . THR A 1 87 ? 4.051 -7.423 -0.434 1.00 96.44 87 THR A O 1
ATOM 671 N N . ARG A 1 88 ? 1.890 -7.918 -0.037 1.00 96.06 88 ARG A N 1
ATOM 672 C CA . ARG A 1 88 ? 2.129 -8.649 1.210 1.00 96.06 88 ARG A CA 1
ATOM 673 C C . ARG A 1 88 ? 2.919 -9.942 0.998 1.00 96.06 88 ARG A C 1
ATOM 675 O O . ARG A 1 88 ? 3.744 -10.293 1.831 1.00 96.06 88 ARG A O 1
ATOM 682 N N . TRP A 1 89 ? 2.680 -10.629 -0.116 1.00 95.12 89 TRP A N 1
ATOM 683 C CA . TRP A 1 89 ? 3.198 -11.982 -0.358 1.00 95.12 89 TRP A CA 1
ATOM 684 C C . TRP A 1 89 ? 4.452 -12.004 -1.224 1.00 95.12 89 TRP A C 1
ATOM 686 O O . TRP A 1 89 ? 5.280 -12.900 -1.102 1.00 95.12 89 TRP A O 1
ATOM 696 N N . GLN A 1 90 ? 4.601 -11.016 -2.102 1.00 94.75 90 GLN A N 1
ATOM 697 C CA . GLN A 1 90 ? 5.714 -10.950 -3.035 1.00 94.75 90 GLN A CA 1
ATOM 698 C C . GLN A 1 90 ? 6.184 -9.514 -3.200 1.00 94.75 90 GLN A C 1
ATOM 700 O O . GLN A 1 90 ? 5.398 -8.610 -3.490 1.00 94.75 90 GLN A O 1
ATOM 705 N N . LYS A 1 91 ? 7.490 -9.313 -3.044 1.00 92.81 91 LYS A N 1
ATOM 706 C CA . LYS A 1 91 ? 8.136 -8.007 -3.152 1.00 92.81 91 LYS A CA 1
ATOM 707 C C . LYS A 1 91 ? 8.854 -7.870 -4.488 1.00 92.81 91 LYS A C 1
ATOM 709 O O . LYS A 1 91 ? 9.480 -8.816 -4.957 1.00 92.81 91 LYS A O 1
ATOM 714 N N . ASN A 1 92 ? 8.824 -6.662 -5.046 1.00 91.94 92 ASN A N 1
ATOM 715 C CA . ASN A 1 92 ? 9.580 -6.260 -6.233 1.00 91.94 92 ASN A CA 1
ATOM 716 C C . ASN A 1 92 ? 9.417 -7.187 -7.455 1.00 91.94 92 ASN A C 1
ATOM 718 O O . ASN A 1 92 ? 10.380 -7.390 -8.198 1.00 91.94 92 ASN A O 1
ATOM 722 N N . PHE A 1 93 ? 8.225 -7.737 -7.695 1.00 94.12 93 PHE A N 1
ATOM 723 C CA . PHE A 1 93 ? 7.991 -8.472 -8.935 1.00 94.12 93 PHE A CA 1
ATOM 724 C C . PHE A 1 93 ? 7.892 -7.494 -10.106 1.00 94.12 93 PHE A C 1
ATOM 726 O O . PHE A 1 93 ? 7.337 -6.400 -9.980 1.00 94.12 93 PHE A O 1
ATOM 733 N N . TRP A 1 94 ? 8.494 -7.859 -11.235 1.00 93.50 94 TRP A N 1
ATOM 734 C CA . TRP A 1 94 ? 8.568 -6.993 -12.405 1.00 93.50 94 TRP A CA 1
ATOM 735 C C . TRP A 1 94 ? 7.364 -7.222 -13.310 1.00 93.50 94 TRP A C 1
ATOM 737 O O . TRP A 1 94 ? 7.213 -8.291 -13.894 1.00 93.50 94 TRP A O 1
ATOM 747 N N . LEU A 1 95 ? 6.531 -6.197 -13.431 1.00 91.44 95 LEU A N 1
ATOM 748 C CA . LEU A 1 95 ? 5.417 -6.148 -14.359 1.00 91.44 95 LEU A CA 1
ATOM 749 C C . LEU A 1 95 ? 5.847 -5.410 -15.631 1.00 91.44 95 LEU A C 1
ATOM 751 O O . LEU A 1 95 ? 6.214 -4.231 -15.582 1.00 91.44 95 LEU A O 1
ATOM 755 N N . LEU A 1 96 ? 5.803 -6.118 -16.758 1.00 86.94 96 LEU A N 1
ATOM 756 C CA . LEU A 1 96 ? 5.918 -5.540 -18.094 1.00 86.94 96 LEU A CA 1
ATOM 757 C C . LEU A 1 96 ? 4.528 -5.033 -18.489 1.00 86.94 96 LEU A C 1
ATOM 759 O O . LEU A 1 96 ? 3.614 -5.835 -18.660 1.00 86.94 96 LEU A O 1
ATOM 763 N N . ALA A 1 97 ? 4.377 -3.714 -18.557 1.00 69.06 97 ALA A N 1
ATOM 764 C CA . ALA A 1 97 ? 3.167 -3.018 -18.978 1.00 69.06 97 ALA A CA 1
ATOM 765 C C . ALA A 1 97 ? 3.541 -2.000 -20.054 1.00 69.06 97 ALA A C 1
ATOM 767 O O . ALA A 1 97 ? 4.675 -1.461 -19.955 1.00 69.06 97 ALA A O 1
#

pLDDT: mean 86.88, std 14.11, range [50.19, 98.19]

Nearest PDB structures (foldseek):
  5kha-assembly1_A  TM=4.181E-01  e=1.336E-01  Acinetobacter baumannii
  7kc0-assembly1_A  TM=2.553E-01  e=2.639E+00  Saccharomyces cerevisiae

Sequence (97 aa):
MDVTQVEVEALVIQGPKLSTILSQVKKLEASVLVLSQRKPSPFCCFLRSRSSSEEEELVEECINRAECLTLAVRRRSKGVGGYLVSTRWQKNFWLLA

Mean predicted aligned error: 6.63 Å